Protein AF-A0A961W7R1-F1 (afdb_monomer)

pLDDT: mean 84.52, std 10.01, range [54.28, 97.62]

Radius of gyration: 15.66 Å; Cα contacts (8 Å, |Δi|>4): 109; chains: 1; bounding box: 43×18×38 Å

Sequence (94 aa):
PSGRSIQATGIVPDIVVLQENLPEELVGRDGSGGEAGLRGHFGAQGEAEEAGGSSVYVPQDATLDTQLNYAFQLLRGEIQNAAFPPDPDAPVPN

Secondary structure (DSSP, 8-state):
------TTT----SS--------GGGTTTTT--SGGGSTTPPPPPTTPPP---S-----SSGGG-HHHHHHHHHHHTSS-BTTBSPPTTSPP--

Solvent-accessible surface area (backbone atoms only — not comparable to full-atom values): 6119 Å² total; per-residue (Å²): 134,86,83,58,82,43,53,18,35,53,69,68,67,90,72,88,66,74,72,73,75,59,59,80,93,42,65,96,57,40,58,58,58,28,59,58,62,43,91,87,53,66,72,42,69,85,90,53,67,69,30,56,29,64,67,78,81,74,57,90,52,67,91,55,27,46,51,62,48,50,51,51,33,47,77,71,61,77,45,86,48,97,69,55,80,72,61,89,86,55,83,76,68,88

Structure (mmCIF, N/CA/C/O backbone):
data_AF-A0A961W7R1-F1
#
_entry.id   AF-A0A961W7R1-F1
#
loop_
_atom_site.group_PDB
_atom_site.id
_atom_site.type_symbol
_atom_site.label_atom_id
_atom_site.label_alt_id
_atom_site.label_comp_id
_atom_site.label_asym_id
_atom_site.label_entity_id
_atom_site.label_seq_id
_atom_site.pdbx_PDB_ins_code
_atom_site.Cartn_x
_atom_site.Cartn_y
_atom_site.Cartn_z
_atom_site.occupancy
_atom_site.B_iso_or_equiv
_atom_site.auth_seq_id
_atom_site.auth_comp_id
_atom_site.auth_asym_id
_atom_site.auth_atom_id
_atom_site.pdbx_PDB_model_num
ATOM 1 N N . PRO A 1 1 ? -0.943 -11.267 -19.225 1.00 66.31 1 PRO A N 1
ATOM 2 C CA . PRO A 1 1 ? 0.318 -10.714 -18.666 1.00 66.31 1 PRO A CA 1
ATOM 3 C C . PRO A 1 1 ? 0.888 -9.686 -19.653 1.00 66.31 1 PRO A C 1
ATOM 5 O O . PRO A 1 1 ? 0.947 -10.004 -20.838 1.00 66.31 1 PRO A O 1
ATOM 8 N N . SER A 1 2 ? 1.238 -8.470 -19.207 1.00 73.50 2 SER A N 1
ATOM 9 C CA . SER A 1 2 ? 1.621 -7.360 -20.108 1.00 73.50 2 SER A CA 1
ATOM 10 C C . SER A 1 2 ? 3.020 -7.489 -20.738 1.00 73.50 2 SER A C 1
ATOM 12 O O . SER A 1 2 ? 3.370 -6.712 -21.619 1.00 73.50 2 SER A O 1
ATOM 14 N N . GLY A 1 3 ? 3.832 -8.462 -20.309 1.00 79.69 3 GLY A N 1
ATOM 15 C CA . GLY A 1 3 ? 5.195 -8.660 -20.818 1.00 79.69 3 GLY A CA 1
ATOM 16 C C . GLY A 1 3 ? 6.218 -7.622 -20.334 1.00 79.69 3 GLY A C 1
ATOM 17 O O . GLY A 1 3 ? 7.365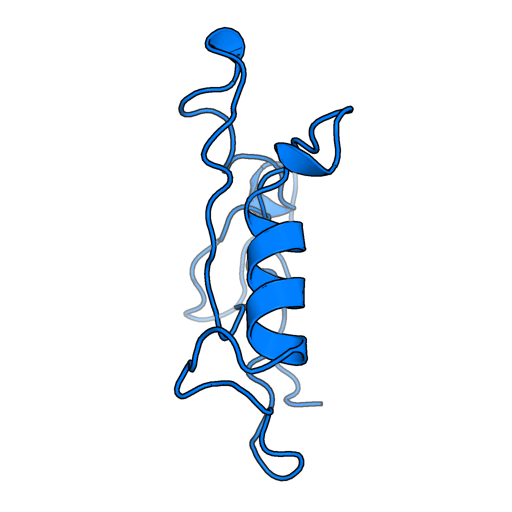 -7.671 -20.773 1.00 79.69 3 GLY A O 1
ATOM 18 N N . ARG A 1 4 ? 5.832 -6.711 -19.428 1.00 81.25 4 ARG A N 1
ATOM 19 C CA . ARG A 1 4 ? 6.743 -5.778 -18.749 1.00 81.25 4 ARG A CA 1
ATOM 20 C C . ARG A 1 4 ? 7.620 -6.516 -17.729 1.00 81.25 4 ARG A C 1
ATOM 22 O O . ARG A 1 4 ? 7.150 -7.422 -17.041 1.00 81.25 4 ARG A O 1
ATOM 29 N N . SER A 1 5 ? 8.887 -6.112 -17.624 1.00 85.62 5 SER A N 1
ATOM 30 C CA . SER A 1 5 ? 9.786 -6.565 -16.557 1.00 85.62 5 SER A CA 1
ATOM 31 C C . SER A 1 5 ? 9.476 -5.843 -15.242 1.00 85.62 5 SER A C 1
ATOM 33 O O . SER A 1 5 ? 9.372 -4.620 -15.235 1.00 85.62 5 SER A O 1
ATOM 35 N N . ILE A 1 6 ? 9.386 -6.596 -14.141 1.00 86.88 6 ILE A N 1
ATOM 36 C CA . ILE A 1 6 ? 9.246 -6.068 -12.768 1.00 86.88 6 ILE A CA 1
ATOM 37 C C . ILE A 1 6 ? 10.587 -5.976 -12.025 1.00 86.88 6 ILE A C 1
ATOM 39 O O . ILE A 1 6 ? 10.636 -5.601 -10.854 1.00 86.88 6 ILE A O 1
ATOM 43 N N . GLN A 1 7 ? 11.681 -6.349 -12.692 1.00 89.19 7 GLN A N 1
ATOM 44 C CA . GLN A 1 7 ? 13.022 -6.349 -12.115 1.00 89.19 7 GLN A CA 1
ATOM 45 C C . GLN A 1 7 ? 13.378 -4.955 -11.595 1.00 89.19 7 GLN A C 1
ATOM 47 O O . GLN A 1 7 ? 13.232 -3.978 -12.331 1.00 89.19 7 GLN A O 1
ATOM 52 N N . ALA A 1 8 ? 13.791 -4.877 -10.327 1.00 87.62 8 ALA A N 1
ATOM 53 C CA . ALA A 1 8 ? 14.126 -3.642 -9.605 1.00 87.62 8 ALA A CA 1
ATOM 54 C C . ALA A 1 8 ? 13.017 -2.561 -9.548 1.00 87.62 8 ALA A C 1
ATOM 56 O O . ALA A 1 8 ? 13.245 -1.482 -9.014 1.00 87.62 8 ALA A O 1
ATOM 57 N N . THR A 1 9 ? 11.809 -2.842 -10.047 1.00 87.56 9 THR A N 1
ATOM 58 C CA . THR A 1 9 ? 10.681 -1.889 -10.141 1.00 87.56 9 THR A CA 1
ATOM 59 C C . THR A 1 9 ? 9.450 -2.374 -9.375 1.00 87.56 9 THR A C 1
ATOM 61 O O . THR A 1 9 ? 8.628 -1.573 -8.943 1.00 87.56 9 THR A O 1
ATOM 64 N N . GLY A 1 10 ? 9.313 -3.687 -9.181 1.00 85.94 10 GLY A N 1
ATOM 65 C CA . GLY A 1 10 ? 8.188 -4.283 -8.472 1.00 85.94 10 GLY A CA 1
ATOM 66 C C . GLY A 1 10 ? 6.846 -4.116 -9.190 1.00 85.94 10 GLY A C 1
ATOM 67 O O . GLY A 1 10 ? 6.767 -3.902 -10.403 1.00 85.94 10 GLY A O 1
ATOM 68 N N . ILE A 1 11 ? 5.774 -4.262 -8.410 1.00 85.75 11 ILE A N 1
ATOM 69 C CA . ILE A 1 11 ? 4.388 -4.105 -8.860 1.00 85.75 11 ILE A CA 1
ATOM 70 C C . ILE A 1 11 ? 3.882 -2.765 -8.341 1.00 85.75 11 ILE A C 1
ATOM 72 O O . ILE A 1 11 ? 4.005 -2.479 -7.150 1.00 85.75 11 ILE A O 1
ATOM 76 N N . VAL A 1 12 ? 3.299 -1.966 -9.229 1.00 85.81 12 VAL A N 1
ATOM 77 C CA . VAL A 1 12 ? 2.693 -0.687 -8.859 1.00 85.81 12 VAL A CA 1
ATOM 78 C C . VAL A 1 12 ? 1.299 -0.968 -8.290 1.00 85.81 12 VAL A C 1
ATOM 80 O O . VAL A 1 12 ? 0.473 -1.534 -9.003 1.00 85.81 12 VAL A O 1
ATOM 83 N N . PRO A 1 13 ? 1.016 -0.625 -7.023 1.00 87.38 13 PRO A N 1
ATOM 84 C CA . PRO A 1 13 ? -0.309 -0.829 -6.452 1.00 87.38 13 PRO A CA 1
ATOM 85 C C . PRO A 1 13 ? -1.296 0.221 -6.977 1.00 87.38 13 PRO A C 1
ATOM 87 O O . PRO A 1 13 ? -0.943 1.390 -7.130 1.00 87.38 13 PRO A O 1
ATOM 90 N N . ASP A 1 14 ? -2.557 -0.168 -7.165 1.00 90.00 14 ASP A N 1
ATOM 91 C CA . ASP A 1 14 ? -3.626 0.773 -7.535 1.00 90.00 14 ASP A CA 1
ATOM 92 C C . ASP A 1 14 ? -3.961 1.746 -6.393 1.00 90.00 14 ASP A C 1
ATOM 94 O O . ASP A 1 14 ? -4.349 2.894 -6.613 1.00 90.00 14 ASP A O 1
ATOM 98 N N . ILE A 1 15 ? -3.802 1.282 -5.150 1.00 91.94 15 ILE A N 1
ATOM 99 C CA . ILE A 1 15 ? -4.045 2.055 -3.935 1.00 91.94 15 ILE A CA 1
ATOM 100 C C . ILE A 1 15 ? -2.803 1.971 -3.051 1.00 91.94 15 ILE A C 1
ATOM 102 O O . ILE A 1 15 ? -2.455 0.902 -2.550 1.00 91.94 15 ILE A O 1
ATOM 106 N N . VAL A 1 16 ? -2.152 3.112 -2.829 1.00 90.56 16 VAL A N 1
ATOM 107 C CA . VAL A 1 16 ? -1.014 3.225 -1.910 1.00 90.56 16 VAL A CA 1
ATOM 108 C C . VAL A 1 16 ? -1.531 3.599 -0.522 1.00 90.56 16 VAL A C 1
ATOM 110 O O . VAL A 1 16 ? -2.087 4.681 -0.339 1.00 90.56 16 VAL A O 1
ATOM 113 N N . VAL A 1 17 ? -1.318 2.723 0.460 1.00 91.06 17 VAL A N 1
ATOM 114 C CA . VAL A 1 17 ? -1.580 2.994 1.881 1.00 91.06 17 VAL A CA 1
ATOM 115 C C . VAL A 1 17 ? -0.276 2.804 2.639 1.00 91.06 17 VAL A C 1
ATOM 117 O O . VAL A 1 17 ? 0.281 1.709 2.657 1.00 91.06 17 VAL A O 1
ATOM 120 N N . LEU A 1 18 ? 0.229 3.875 3.246 1.00 89.12 18 LEU A N 1
ATOM 121 C CA . LEU A 1 18 ? 1.426 3.801 4.077 1.00 89.12 18 LEU A CA 1
ATOM 122 C C . LEU A 1 18 ? 1.040 3.387 5.495 1.00 89.12 18 LEU A C 1
ATOM 124 O O . LEU A 1 18 ? -0.005 3.777 6.014 1.00 89.12 18 LEU A O 1
ATOM 128 N N . GLN A 1 19 ? 1.895 2.583 6.116 1.00 89.44 19 GLN A N 1
ATOM 129 C CA . GLN A 1 19 ? 1.733 2.224 7.516 1.00 89.44 19 GLN A CA 1
ATOM 130 C C . GLN A 1 19 ? 1.969 3.480 8.368 1.00 89.44 19 GLN A C 1
ATOM 132 O O . GLN A 1 19 ? 2.973 4.160 8.191 1.00 89.44 19 GLN A O 1
ATOM 137 N N . GLU A 1 20 ? 1.050 3.805 9.278 1.00 87.06 20 GLU A N 1
ATOM 138 C CA . GLU A 1 20 ? 1.176 5.003 10.129 1.00 87.06 20 GLU A CA 1
ATOM 139 C C . GLU A 1 20 ? 1.814 4.665 11.481 1.00 87.06 20 GLU A C 1
ATOM 141 O O . GLU A 1 20 ? 2.629 5.421 12.007 1.00 87.06 20 GLU A O 1
ATOM 146 N N . ASN A 1 21 ? 1.489 3.492 12.032 1.00 85.50 21 ASN A N 1
ATOM 147 C CA . ASN A 1 21 ? 1.982 3.048 13.335 1.00 85.50 21 ASN A CA 1
ATOM 148 C C . ASN A 1 21 ? 3.351 2.369 13.210 1.00 85.50 21 ASN A C 1
ATOM 150 O O . ASN A 1 21 ? 3.458 1.161 13.425 1.00 85.50 21 ASN A O 1
ATOM 154 N N . LEU A 1 22 ? 4.387 3.119 12.826 1.00 85.25 22 LEU A N 1
ATOM 155 C CA . LEU A 1 22 ? 5.760 2.618 12.869 1.00 85.25 22 LEU A CA 1
ATOM 156 C C . LEU A 1 2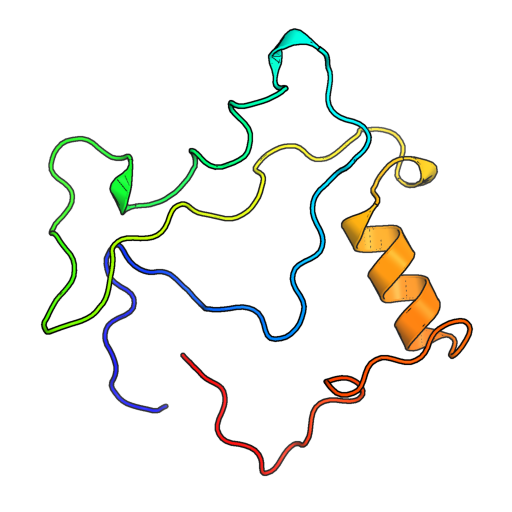2 ? 6.438 2.945 14.205 1.00 85.25 22 LEU A C 1
ATOM 158 O O . LEU A 1 22 ? 6.310 4.063 14.704 1.00 85.25 22 LEU A O 1
ATOM 162 N N . PRO A 1 23 ? 7.223 2.006 14.759 1.00 86.50 23 PRO A N 1
ATOM 163 C CA . PRO A 1 23 ? 8.212 2.305 15.786 1.00 86.50 23 PRO A CA 1
ATOM 164 C C . PRO A 1 23 ? 9.118 3.466 15.358 1.00 86.50 23 PRO A C 1
ATOM 166 O O . PRO A 1 23 ? 9.528 3.523 14.198 1.00 86.50 23 PRO A O 1
ATOM 169 N N . GLU A 1 24 ? 9.487 4.351 16.291 1.00 83.94 24 GLU A N 1
ATOM 170 C CA . GLU A 1 24 ? 10.334 5.531 16.013 1.00 83.94 24 GLU A CA 1
ATOM 171 C C . GLU A 1 24 ? 11.643 5.173 15.289 1.00 83.94 24 GLU A C 1
ATOM 173 O O . GLU A 1 24 ? 12.116 5.916 14.434 1.00 83.94 24 GLU A O 1
ATOM 178 N N . GLU A 1 25 ? 12.204 3.999 15.580 1.00 81.75 25 GLU A N 1
ATOM 179 C CA . GLU A 1 25 ? 13.426 3.475 14.957 1.00 81.75 25 GLU A CA 1
ATOM 180 C C . GLU A 1 25 ? 13.281 3.104 13.467 1.00 81.75 25 GLU A C 1
ATOM 182 O O . GLU A 1 25 ? 14.290 2.992 12.759 1.00 81.75 25 GLU A O 1
ATOM 187 N N . LEU A 1 26 ? 12.045 2.919 12.989 1.00 81.06 26 LEU A N 1
ATOM 188 C CA . LEU A 1 26 ? 11.713 2.550 11.609 1.00 81.06 26 LEU A CA 1
ATOM 189 C C . LEU A 1 26 ? 11.163 3.721 10.783 1.00 81.06 26 LEU A C 1
ATOM 191 O O . LEU A 1 26 ? 11.040 3.592 9.563 1.00 81.06 26 LEU A O 1
ATOM 195 N N . VAL A 1 27 ? 10.872 4.868 11.405 1.00 75.50 27 VAL A N 1
ATOM 196 C CA . VAL A 1 27 ? 10.386 6.066 10.705 1.00 75.50 27 VAL A CA 1
ATOM 197 C C . VAL A 1 27 ? 11.431 6.532 9.682 1.00 75.50 27 VAL A C 1
ATOM 199 O O . VAL A 1 27 ? 12.584 6.796 10.024 1.00 75.50 27 VAL A O 1
ATOM 202 N N . GLY A 1 28 ? 11.040 6.614 8.405 1.00 70.12 28 GLY A N 1
ATOM 203 C CA . GLY A 1 28 ? 11.919 7.003 7.294 1.00 70.12 28 GLY A CA 1
ATOM 204 C C . GLY A 1 28 ? 12.834 5.888 6.769 1.00 70.12 28 GLY A C 1
ATOM 205 O O . GLY A 1 28 ? 13.695 6.147 5.927 1.00 70.12 28 GLY A O 1
ATOM 206 N N . ARG A 1 29 ? 12.678 4.651 7.261 1.00 66.81 29 ARG A N 1
ATOM 207 C CA . ARG A 1 29 ? 13.391 3.442 6.792 1.00 66.81 29 ARG A CA 1
ATOM 208 C C . ARG A 1 29 ? 12.458 2.382 6.204 1.00 66.81 29 ARG A C 1
ATOM 210 O O . ARG A 1 29 ? 12.918 1.344 5.729 1.00 66.81 29 ARG A O 1
ATOM 217 N N . ASP A 1 30 ? 11.168 2.661 6.215 1.00 62.09 30 ASP A N 1
ATOM 218 C CA . ASP A 1 30 ? 10.061 1.808 5.806 1.00 62.09 30 ASP A CA 1
ATOM 219 C C . ASP A 1 30 ? 10.055 1.480 4.307 1.00 62.09 30 ASP A C 1
ATOM 221 O O . ASP A 1 30 ? 9.701 0.365 3.938 1.00 62.09 30 ASP A O 1
ATOM 225 N N . GLY A 1 31 ? 10.538 2.386 3.452 1.00 58.94 31 GLY A N 1
ATOM 226 C CA . GLY A 1 31 ? 10.545 2.213 1.990 1.00 58.94 31 GLY A CA 1
ATOM 227 C C . GLY A 1 31 ? 11.743 1.463 1.382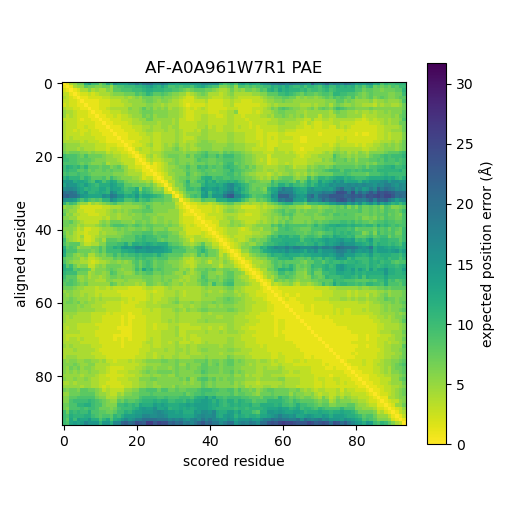 1.00 58.94 31 GLY A C 1
ATOM 228 O O . GLY A 1 31 ? 11.925 1.494 0.169 1.00 58.94 31 GLY A O 1
ATOM 229 N N . SER A 1 32 ? 12.611 0.834 2.183 1.00 56.69 32 SER A N 1
ATOM 230 C CA . SER A 1 32 ? 13.926 0.347 1.707 1.00 56.69 32 SER A CA 1
ATOM 231 C C . SER A 1 32 ? 14.026 -1.157 1.396 1.00 56.69 32 SER A C 1
ATOM 233 O O . SER A 1 32 ? 15.088 -1.639 0.998 1.00 56.69 32 SER A O 1
ATOM 235 N N . GLY A 1 33 ? 12.940 -1.921 1.537 1.00 66.31 33 GLY A N 1
ATOM 236 C CA . GLY A 1 33 ? 12.945 -3.375 1.349 1.00 66.31 33 GLY A CA 1
ATOM 237 C C . GLY A 1 33 ? 12.511 -3.820 -0.046 1.00 66.31 33 GLY A C 1
ATOM 238 O O . GLY A 1 33 ? 11.395 -4.294 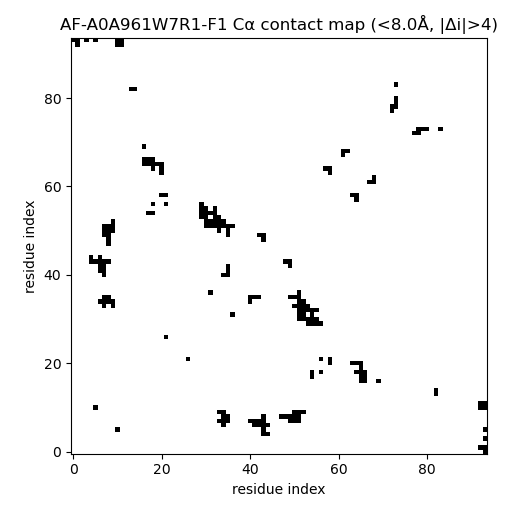-0.196 1.00 66.31 33 GLY A O 1
ATOM 239 N N . GLY A 1 34 ? 13.364 -3.697 -1.065 1.00 78.31 34 GLY A N 1
ATOM 240 C CA . GLY A 1 34 ? 13.080 -4.193 -2.424 1.00 78.31 34 GLY A CA 1
ATOM 241 C C . GLY A 1 34 ? 14.311 -4.759 -3.136 1.00 78.31 34 GLY A C 1
ATOM 242 O O . GLY A 1 34 ? 15.428 -4.647 -2.632 1.00 78.31 34 GLY A O 1
ATOM 243 N N . GLU A 1 35 ? 14.121 -5.346 -4.325 1.00 84.50 35 GLU A N 1
ATOM 244 C CA . GLU A 1 35 ? 15.222 -5.857 -5.164 1.00 84.50 35 GLU A CA 1
ATOM 245 C C . GLU A 1 35 ? 16.252 -4.760 -5.477 1.00 84.50 35 GLU A C 1
ATOM 247 O O . GLU A 1 35 ? 17.450 -5.010 -5.362 1.00 84.50 35 GLU A O 1
ATOM 252 N N . ALA A 1 36 ? 15.795 -3.532 -5.748 1.00 85.75 36 ALA A N 1
ATOM 253 C CA . ALA A 1 36 ? 16.652 -2.365 -5.981 1.00 85.75 36 ALA A CA 1
ATOM 254 C C . ALA A 1 36 ? 17.579 -2.024 -4.791 1.00 85.75 36 ALA A C 1
ATOM 256 O O . ALA A 1 36 ? 18.619 -1.389 -4.944 1.00 85.75 36 ALA A O 1
ATOM 257 N N . GLY A 1 37 ? 17.242 -2.471 -3.577 1.00 83.25 37 GLY A N 1
ATOM 258 C CA . GLY A 1 37 ? 18.080 -2.285 -2.390 1.00 83.25 37 GLY A CA 1
ATOM 259 C C . GLY A 1 37 ? 19.195 -3.328 -2.240 1.00 83.25 37 GLY A C 1
ATOM 260 O O . GLY A 1 37 ? 20.090 -3.157 -1.407 1.00 83.25 37 GLY A O 1
ATOM 261 N N . LEU A 1 38 ? 19.167 -4.425 -3.007 1.00 85.88 38 LEU A N 1
ATOM 262 C CA . LEU A 1 38 ? 20.112 -5.531 -2.850 1.00 85.88 38 LEU A CA 1
ATOM 263 C C . LEU A 1 38 ? 21.439 -5.256 -3.559 1.00 85.88 38 LEU A C 1
ATOM 265 O O . LEU A 1 38 ? 21.500 -4.777 -4.690 1.00 85.88 38 LEU A O 1
ATOM 269 N N . ARG A 1 39 ? 22.552 -5.614 -2.909 1.00 86.81 39 ARG A N 1
ATOM 270 C CA . ARG A 1 39 ? 23.876 -5.496 -3.529 1.00 86.81 39 ARG A CA 1
ATOM 271 C C . ARG A 1 39 ? 23.978 -6.451 -4.718 1.00 86.81 39 ARG A C 1
ATOM 273 O O . ARG A 1 39 ? 23.867 -7.659 -4.541 1.00 86.81 39 ARG A O 1
ATOM 280 N N . GLY A 1 40 ? 24.288 -5.906 -5.892 1.00 86.75 40 GLY A N 1
ATOM 281 C CA . GLY A 1 40 ? 24.452 -6.694 -7.114 1.00 86.75 40 GLY A CA 1
ATOM 282 C C . GLY A 1 40 ? 23.135 -7.101 -7.774 1.00 86.75 40 GLY A C 1
ATOM 283 O O . GLY A 1 40 ? 23.150 -8.034 -8.573 1.00 86.75 40 GLY A O 1
ATOM 284 N N . HIS A 1 41 ? 22.020 -6.436 -7.447 1.00 87.00 41 HIS A N 1
ATOM 285 C CA . HIS A 1 41 ? 20.790 -6.579 -8.222 1.00 87.00 41 HIS A CA 1
ATOM 286 C C . HIS A 1 41 ? 21.003 -6.113 -9.670 1.00 87.00 41 HIS A C 1
ATOM 288 O O . HIS A 1 41 ? 21.881 -5.292 -9.954 1.00 87.00 41 HIS A O 1
ATOM 294 N N . PHE A 1 42 ? 20.209 -6.654 -10.592 1.00 84.81 42 PHE A N 1
ATOM 295 C CA . PHE A 1 42 ? 20.169 -6.141 -11.956 1.00 84.81 42 PHE A CA 1
ATOM 296 C C . PHE A 1 42 ? 19.219 -4.952 -11.999 1.00 84.81 42 PHE A C 1
ATOM 298 O O . PHE A 1 42 ? 18.096 -5.060 -11.510 1.00 84.81 42 PHE A O 1
ATOM 305 N N . GLY A 1 43 ? 19.675 -3.841 -12.574 1.00 85.94 43 GLY A N 1
ATOM 306 C CA . GLY A 1 43 ? 18.876 -2.624 -12.635 1.00 85.94 43 GLY A CA 1
ATOM 307 C C . GLY A 1 43 ? 17.624 -2.764 -13.500 1.00 85.94 43 GLY A C 1
ATOM 308 O O . GLY A 1 43 ? 17.473 -3.718 -14.277 1.00 85.94 43 GLY A O 1
ATOM 309 N N . ALA A 1 44 ? 16.736 -1.782 -13.374 1.00 85.12 44 ALA A N 1
ATOM 310 C CA . ALA A 1 44 ? 15.513 -1.717 -14.164 1.00 85.12 44 ALA A CA 1
ATOM 311 C C . ALA A 1 44 ? 15.806 -1.698 -15.679 1.00 85.12 44 ALA A C 1
ATOM 313 O O . ALA A 1 44 ? 16.810 -1.151 -16.144 1.00 85.12 44 ALA A O 1
ATOM 314 N N . GLN A 1 45 ? 14.923 -2.309 -16.475 1.00 81.94 45 GLN A N 1
ATOM 315 C CA . GLN A 1 45 ? 15.021 -2.291 -17.939 1.00 81.94 45 GLN A CA 1
ATOM 316 C C . GLN A 1 45 ? 14.156 -1.178 -18.542 1.00 81.94 45 GLN A C 1
ATOM 318 O O . GLN A 1 45 ? 12.996 -1.009 -18.167 1.00 81.94 45 GLN A O 1
ATOM 323 N N . GLY A 1 46 ? 14.687 -0.486 -19.554 1.00 77.12 46 GLY A N 1
ATOM 324 C CA . GLY A 1 46 ? 13.956 0.548 -20.292 1.00 77.12 46 GLY A CA 1
ATOM 325 C C . GLY A 1 46 ? 13.855 1.866 -19.522 1.00 77.12 46 GLY A C 1
ATOM 326 O O . GLY A 1 46 ? 14.837 2.316 -18.945 1.00 77.12 46 GLY A O 1
ATOM 327 N N . GLU A 1 47 ? 12.677 2.491 -19.549 1.00 71.56 47 GLU A N 1
ATOM 328 C CA . GLU A 1 47 ? 12.389 3.781 -18.891 1.00 71.56 47 GLU A CA 1
ATOM 329 C C . GLU A 1 47 ? 11.805 3.620 -17.475 1.00 71.56 47 GLU A C 1
ATOM 331 O O . GLU A 1 47 ? 11.340 4.588 -16.880 1.00 71.56 47 GLU A O 1
ATOM 336 N N . ALA A 1 48 ? 11.767 2.397 -16.940 1.00 75.44 48 ALA A N 1
ATOM 337 C CA . ALA A 1 48 ? 11.176 2.146 -15.634 1.00 75.44 48 ALA A CA 1
ATOM 338 C C . ALA A 1 48 ? 12.107 2.624 -14.508 1.00 75.44 48 ALA A C 1
ATOM 340 O O . ALA A 1 48 ? 13.284 2.2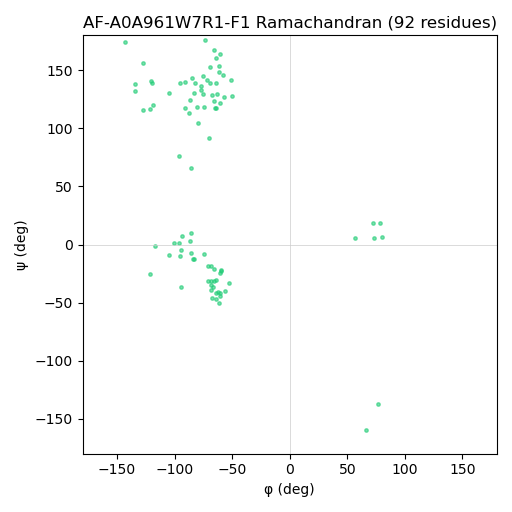67 -14.481 1.00 75.44 48 ALA A O 1
ATOM 341 N N . GLU A 1 49 ? 11.570 3.410 -13.574 1.00 79.44 49 GLU A N 1
ATOM 342 C CA . GLU A 1 49 ? 12.314 3.840 -12.391 1.00 79.44 49 GLU A CA 1
ATOM 343 C C . GLU A 1 49 ? 12.392 2.720 -11.359 1.00 79.44 49 GLU A C 1
ATOM 345 O O . GLU A 1 49 ? 11.404 2.034 -11.083 1.00 79.44 49 GLU A O 1
ATOM 350 N N . GLU A 1 50 ? 13.577 2.548 -10.777 1.00 83.12 50 GLU A N 1
ATOM 351 C CA . GLU A 1 50 ? 13.766 1.600 -9.689 1.00 83.12 50 GLU A CA 1
ATOM 352 C C . GLU A 1 50 ? 12.924 2.012 -8.485 1.00 83.12 50 GLU A C 1
ATOM 354 O O . GLU A 1 50 ? 12.971 3.155 -8.028 1.00 83.12 50 GLU A O 1
ATOM 359 N N . ALA A 1 51 ? 12.161 1.060 -7.963 1.00 77.88 51 ALA A N 1
ATOM 360 C CA . ALA A 1 51 ? 11.275 1.292 -6.841 1.00 77.88 51 ALA A CA 1
ATOM 361 C C . ALA A 1 51 ? 11.647 0.373 -5.679 1.00 77.88 51 ALA A C 1
ATOM 363 O O . ALA A 1 51 ? 11.988 -0.804 -5.845 1.00 77.88 51 ALA A O 1
ATOM 364 N N . GLY A 1 52 ? 11.566 0.936 -4.475 1.00 75.69 52 GLY A N 1
ATOM 365 C CA . GLY A 1 52 ? 11.605 0.160 -3.245 1.00 75.69 52 GLY A CA 1
ATOM 366 C C . GLY A 1 52 ? 10.395 -0.767 -3.146 1.00 75.69 52 GLY A C 1
ATOM 367 O O . GLY A 1 52 ? 9.379 -0.576 -3.816 1.00 75.69 52 GLY A O 1
ATOM 368 N N . GLY A 1 53 ? 10.500 -1.790 -2.303 1.00 73.69 53 GLY A N 1
ATOM 369 C CA . GLY A 1 53 ? 9.331 -2.595 -1.970 1.00 73.69 53 GLY A CA 1
ATOM 370 C C . GLY A 1 53 ? 8.375 -1.854 -1.038 1.00 73.69 53 GLY A C 1
ATOM 371 O O . GLY A 1 53 ? 8.648 -0.750 -0.562 1.00 73.69 53 GLY A O 1
ATOM 372 N N . SER A 1 54 ? 7.244 -2.497 -0.761 1.00 75.94 54 SER A N 1
ATOM 373 C CA . SER A 1 54 ? 6.296 -2.040 0.252 1.00 75.94 54 SER A CA 1
ATOM 374 C C . SER A 1 54 ? 6.940 -1.996 1.641 1.00 75.94 54 SER A C 1
ATOM 376 O O . SER A 1 54 ? 7.957 -2.649 1.889 1.00 75.94 54 SER A O 1
ATOM 378 N N . SER A 1 55 ? 6.296 -1.287 2.574 1.00 79.56 55 SER A N 1
ATOM 379 C CA . SER A 1 55 ? 6.689 -1.329 3.984 1.00 79.56 55 SER A CA 1
ATOM 380 C C . SER A 1 55 ? 6.825 -2.776 4.463 1.00 79.56 55 SER A C 1
ATOM 382 O O . SER A 1 55 ? 5.921 -3.593 4.284 1.00 79.56 55 SER A O 1
ATOM 384 N N . VAL A 1 56 ? 7.977 -3.094 5.054 1.00 81.12 56 VAL A N 1
ATOM 385 C CA . VAL A 1 56 ? 8.295 -4.439 5.570 1.00 81.12 56 VAL A CA 1
ATOM 386 C C . VAL A 1 56 ? 7.733 -4.636 6.984 1.00 81.12 56 VAL A C 1
ATOM 388 O O . VAL A 1 56 ? 7.712 -5.749 7.508 1.00 81.12 56 VAL A O 1
ATOM 391 N N . TYR A 1 57 ? 7.295 -3.553 7.632 1.00 86.19 57 TYR A N 1
ATOM 392 C CA . TYR A 1 57 ? 6.833 -3.589 9.010 1.00 86.19 57 TYR A CA 1
ATOM 393 C C . TYR A 1 57 ? 5.349 -3.944 9.097 1.00 86.19 57 TYR A C 1
ATOM 395 O O . TYR A 1 57 ? 4.498 -3.241 8.556 1.00 86.19 57 TYR A O 1
ATOM 403 N N . VAL A 1 58 ? 5.056 -5.001 9.854 1.00 89.38 58 VAL A N 1
ATOM 404 C CA . VAL A 1 58 ? 3.701 -5.416 10.221 1.00 89.38 58 VAL A CA 1
ATOM 405 C C . VAL A 1 58 ? 3.589 -5.362 11.750 1.00 89.38 58 VAL A C 1
ATOM 407 O O . VAL A 1 58 ? 4.365 -6.044 12.431 1.00 89.38 58 VAL A O 1
ATOM 410 N N . PRO A 1 59 ? 2.670 -4.560 12.318 1.00 91.31 59 PRO A N 1
ATOM 411 C CA . PRO A 1 59 ? 2.436 -4.530 13.759 1.00 91.31 59 PRO A CA 1
ATOM 412 C C . PRO A 1 59 ? 1.969 -5.891 14.294 1.00 91.31 59 PRO A C 1
ATOM 414 O O . PRO A 1 59 ? 1.256 -6.629 13.620 1.00 91.31 59 PRO A O 1
ATOM 417 N N . GLN A 1 60 ? 2.323 -6.219 15.541 1.00 93.00 60 GLN A N 1
ATOM 418 C CA . GLN A 1 60 ? 1.815 -7.438 16.195 1.00 93.00 60 GLN A CA 1
ATOM 419 C C . GLN A 1 60 ? 0.312 -7.357 16.488 1.00 93.00 60 GLN A C 1
ATOM 421 O O . GLN A 1 60 ? -0.389 -8.367 16.437 1.00 93.00 60 GLN A O 1
ATOM 426 N N . ASP A 1 61 ? -0.169 -6.159 16.819 1.00 94.12 61 ASP A N 1
ATOM 427 C CA . ASP A 1 61 ? -1.586 -5.883 17.001 1.00 94.12 61 ASP A CA 1
ATOM 428 C C . ASP A 1 61 ? -2.211 -5.509 15.653 1.00 94.12 61 ASP A C 1
ATOM 430 O O . ASP A 1 61 ? -1.923 -4.452 15.091 1.00 94.12 61 ASP A O 1
ATOM 434 N N . ALA A 1 62 ? -3.099 -6.367 15.150 1.00 94.12 62 ALA A N 1
ATOM 435 C CA . ALA A 1 62 ? -3.795 -6.159 13.883 1.00 94.12 62 ALA A CA 1
ATOM 436 C C . ALA A 1 62 ? -4.643 -4.874 13.861 1.00 94.12 62 ALA A C 1
ATOM 438 O O . ALA A 1 62 ? -4.915 -4.334 12.791 1.00 94.12 62 ALA A O 1
ATOM 439 N N . THR A 1 63 ? -5.056 -4.353 15.021 1.00 94.19 63 THR A N 1
ATOM 440 C CA . THR A 1 63 ? -5.792 -3.080 15.094 1.00 94.19 63 THR A CA 1
ATOM 441 C C . THR A 1 63 ? -4.914 -1.869 14.776 1.00 94.19 63 THR A C 1
ATOM 443 O O . THR A 1 63 ? -5.434 -0.815 14.419 1.00 94.19 63 THR A O 1
ATOM 446 N N . LEU A 1 64 ? -3.588 -2.025 14.844 1.00 94.38 64 LEU A N 1
ATOM 447 C CA . LEU A 1 64 ? -2.614 -0.992 14.495 1.00 94.38 64 LEU A CA 1
ATOM 448 C C . LEU A 1 64 ? -2.120 -1.104 13.046 1.00 94.38 64 LEU A C 1
ATOM 450 O O . LEU A 1 64 ? -1.360 -0.245 12.597 1.00 94.38 64 LEU A O 1
ATOM 454 N N . ASP A 1 65 ? -2.527 -2.134 12.302 1.00 94.50 65 ASP A N 1
ATOM 455 C CA . ASP A 1 65 ? -2.167 -2.301 10.893 1.00 94.50 65 ASP A CA 1
ATOM 456 C C . ASP A 1 65 ? -3.053 -1.409 10.009 1.00 94.50 65 ASP A C 1
ATOM 458 O O . ASP A 1 65 ? -4.239 -1.677 9.796 1.00 94.50 65 ASP A O 1
ATOM 462 N N . THR A 1 66 ? -2.487 -0.311 9.511 1.00 94.56 66 THR A N 1
ATOM 463 C CA . THR A 1 66 ? -3.236 0.681 8.735 1.00 94.56 66 THR A CA 1
ATOM 464 C C . THR A 1 66 ? -3.668 0.097 7.388 1.00 94.56 66 THR A C 1
ATOM 466 O O . THR A 1 66 ? -4.798 0.318 6.954 1.00 94.56 66 THR A O 1
ATOM 469 N N . GLN A 1 67 ? -2.805 -0.696 6.747 1.00 93.81 67 GLN A N 1
ATOM 470 C CA . GLN A 1 67 ? -3.061 -1.283 5.429 1.00 93.81 67 GLN A CA 1
ATOM 471 C C . GLN A 1 67 ? -4.183 -2.326 5.498 1.00 93.81 67 GLN A C 1
ATOM 473 O O . GLN A 1 67 ? -5.121 -2.300 4.697 1.00 93.81 67 GLN A O 1
ATOM 478 N N . LEU A 1 68 ? -4.129 -3.209 6.497 1.00 95.25 68 LEU A N 1
ATOM 479 C CA . LEU A 1 68 ? -5.133 -4.244 6.718 1.00 95.25 68 LEU A CA 1
ATOM 480 C C . LEU A 1 68 ? -6.499 -3.642 7.060 1.00 95.25 68 LEU A C 1
ATOM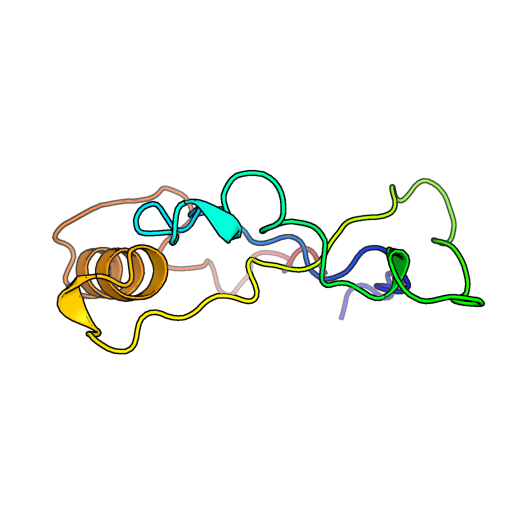 482 O O . LEU A 1 68 ? -7.520 -4.037 6.491 1.00 95.25 68 LEU A O 1
ATOM 486 N N . ASN A 1 69 ? -6.534 -2.676 7.979 1.00 96.56 69 ASN A N 1
ATOM 487 C CA . ASN A 1 69 ? -7.791 -2.056 8.385 1.00 96.56 69 ASN A CA 1
ATOM 488 C C . ASN A 1 69 ? -8.414 -1.240 7.247 1.00 96.56 69 ASN A C 1
ATOM 490 O O . ASN A 1 69 ? -9.630 -1.303 7.063 1.00 96.56 69 ASN A O 1
ATOM 494 N N . TYR A 1 70 ? -7.604 -0.563 6.429 1.00 96.38 70 TYR A N 1
ATOM 495 C CA . TYR A 1 70 ? -8.082 0.1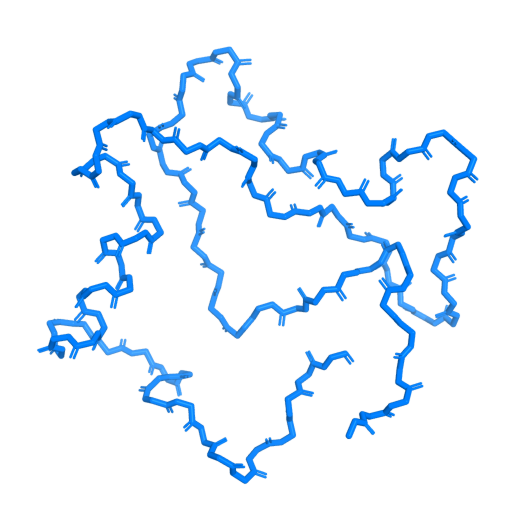10 5.221 1.00 96.38 70 TYR A CA 1
ATOM 496 C C . TYR A 1 70 ? -8.726 -0.877 4.234 1.00 96.38 70 TYR A C 1
ATOM 498 O O . TYR A 1 70 ? -9.830 -0.636 3.741 1.00 96.38 70 TYR A O 1
ATOM 506 N N . ALA A 1 71 ? -8.097 -2.035 4.003 1.00 95.56 71 ALA A N 1
ATOM 507 C CA . ALA A 1 71 ? -8.663 -3.079 3.150 1.00 95.56 71 ALA A CA 1
ATOM 508 C C . ALA A 1 71 ? -10.013 -3.598 3.680 1.00 95.56 71 ALA A C 1
ATOM 510 O O . ALA A 1 71 ? -10.958 -3.767 2.908 1.00 95.56 71 ALA A O 1
ATOM 511 N N . PHE A 1 72 ? -10.150 -3.806 4.995 1.00 97.50 72 PHE A N 1
ATOM 512 C CA . PHE A 1 72 ? -11.432 -4.205 5.585 1.00 97.50 72 PHE A CA 1
ATOM 513 C C . PHE A 1 72 ? -12.517 -3.142 5.426 1.00 97.50 72 PHE A C 1
ATOM 515 O O . PHE A 1 72 ? -13.655 -3.496 5.115 1.00 97.50 72 PHE A O 1
ATOM 522 N N . GLN A 1 73 ? -12.185 -1.866 5.618 1.00 97.06 73 GLN A N 1
ATOM 523 C CA . GLN A 1 73 ? -13.141 -0.773 5.438 1.00 97.06 73 GLN A CA 1
ATOM 524 C C . GLN A 1 73 ? -13.633 -0.700 3.985 1.00 97.06 73 GLN A C 1
ATOM 526 O O . GLN A 1 73 ? -14.834 -0.538 3.762 1.00 97.06 73 GLN A O 1
ATOM 531 N N . LEU A 1 74 ? -12.746 -0.895 2.997 1.00 96.69 74 LEU A N 1
ATOM 532 C CA . LEU A 1 74 ? -13.131 -0.993 1.582 1.00 96.69 74 LEU A CA 1
ATOM 533 C C . LEU A 1 74 ? -14.071 -2.175 1.329 1.00 96.69 74 LEU A C 1
ATOM 535 O O . LEU A 1 74 ? -15.136 -2.011 0.739 1.00 96.69 74 LEU A O 1
ATOM 539 N N . LEU A 1 75 ? -13.702 -3.366 1.809 1.00 96.19 75 LEU A N 1
ATOM 540 C CA . LEU A 1 75 ? -14.475 -4.594 1.597 1.00 96.19 75 LEU A CA 1
ATOM 541 C C . LEU A 1 75 ? -15.863 -4.547 2.248 1.00 96.19 75 LEU A C 1
ATOM 543 O O . LEU A 1 75 ? -16.797 -5.174 1.751 1.00 96.19 75 LEU A O 1
ATOM 547 N N . ARG A 1 76 ? -16.006 -3.814 3.356 1.00 97.19 76 ARG A N 1
ATOM 548 C CA . ARG A 1 76 ? -17.283 -3.608 4.057 1.00 97.19 76 ARG A CA 1
ATOM 549 C C . ARG A 1 76 ? -18.100 -2.443 3.495 1.00 97.19 76 ARG A C 1
ATOM 551 O O . ARG A 1 76 ? -19.246 -2.272 3.903 1.00 97.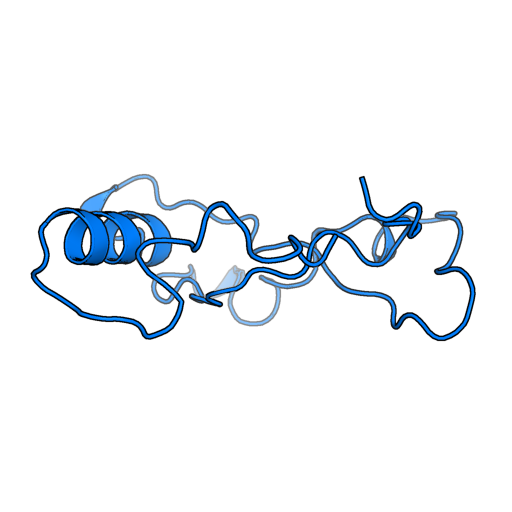19 76 ARG A O 1
ATOM 558 N N . GLY A 1 77 ? -17.537 -1.657 2.574 1.00 95.94 77 GLY A N 1
ATOM 559 C CA . GLY A 1 77 ? -18.177 -0.46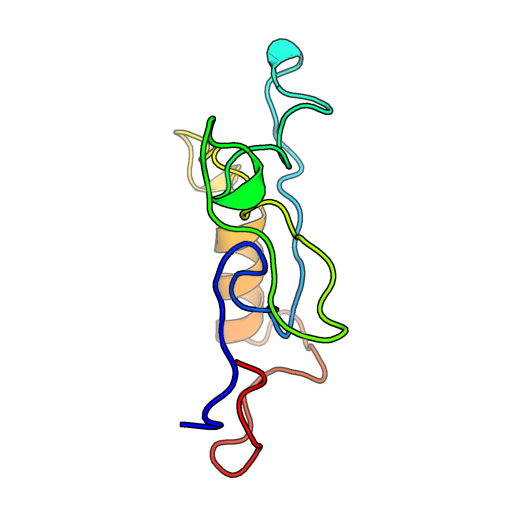6 2.011 1.00 95.94 77 GLY A CA 1
ATOM 560 C C . GLY A 1 77 ? -18.252 0.719 2.979 1.00 95.94 77 GLY A C 1
ATOM 561 O O . GLY A 1 77 ? -19.049 1.629 2.766 1.00 95.94 77 GLY A O 1
ATOM 562 N N . GLU A 1 78 ? -17.444 0.712 4.043 1.00 97.62 78 GLU A N 1
ATOM 563 C CA . GLU A 1 78 ? -17.331 1.827 4.994 1.00 97.62 78 GLU A CA 1
ATOM 564 C C . GLU A 1 78 ? -16.614 3.024 4.350 1.00 97.62 78 GLU A C 1
ATOM 566 O O . GLU A 1 78 ? -16.935 4.177 4.638 1.00 97.62 78 GLU A O 1
ATOM 571 N N . ILE A 1 79 ? -15.685 2.742 3.432 1.00 96.00 79 ILE A N 1
ATOM 572 C CA . ILE A 1 79 ? -14.993 3.733 2.606 1.00 96.00 79 ILE A CA 1
ATOM 573 C C . ILE A 1 79 ? -15.104 3.371 1.124 1.00 96.00 79 ILE A C 1
ATOM 575 O O . ILE A 1 79 ? -15.288 2.208 0.764 1.00 96.00 79 ILE A O 1
ATOM 579 N N . GLN A 1 80 ? -14.979 4.378 0.259 1.00 94.19 80 GLN A N 1
ATOM 580 C CA . GLN A 1 80 ? -15.003 4.222 -1.196 1.00 94.19 80 GLN A CA 1
ATOM 581 C C . GLN A 1 80 ? -13.682 4.704 -1.792 1.00 94.19 80 GLN A C 1
ATOM 583 O O . GLN A 1 80 ? -13.151 5.739 -1.387 1.00 94.19 80 GLN A O 1
ATOM 588 N N . ASN A 1 81 ? -13.171 3.967 -2.774 1.00 93.94 81 ASN A N 1
ATOM 589 C CA . ASN A 1 81 ? -11.992 4.334 -3.546 1.00 93.94 81 ASN A CA 1
ATOM 590 C C . ASN A 1 81 ? -12.297 4.096 -5.028 1.00 93.94 81 ASN A C 1
ATOM 592 O O . ASN A 1 81 ? -12.895 3.083 -5.367 1.00 93.94 81 ASN A O 1
ATOM 596 N N . ALA A 1 82 ? -11.895 5.013 -5.909 1.00 93.12 82 ALA A N 1
ATOM 597 C CA . ALA A 1 82 ? -12.150 4.894 -7.346 1.00 93.12 82 ALA A CA 1
ATOM 598 C C . ALA A 1 82 ? -11.525 3.634 -7.977 1.00 93.12 82 ALA A C 1
ATOM 600 O O . ALA A 1 82 ? -12.019 3.162 -8.996 1.00 93.12 82 ALA A O 1
ATOM 601 N N . ALA A 1 83 ? -10.472 3.087 -7.366 1.00 91.44 83 ALA A N 1
ATOM 602 C CA . ALA A 1 83 ? -9.820 1.850 -7.782 1.00 91.44 83 ALA A CA 1
ATOM 603 C C . ALA A 1 83 ? -10.456 0.575 -7.180 1.00 91.44 83 ALA A C 1
ATOM 605 O O . ALA A 1 83 ? -9.937 -0.519 -7.391 1.00 91.44 83 ALA A O 1
ATOM 606 N N . PHE A 1 84 ? -11.549 0.685 -6.410 1.00 93.12 84 PHE A N 1
ATOM 607 C CA . PHE A 1 84 ? -12.208 -0.456 -5.769 1.00 93.12 84 PHE A CA 1
ATOM 608 C C . PHE A 1 84 ? -13.748 -0.422 -5.926 1.00 93.12 84 PHE A C 1
ATOM 610 O O . PHE A 1 84 ? -14.369 0.589 -5.598 1.00 93.12 84 PHE A O 1
ATOM 617 N N . PRO A 1 85 ? -14.408 -1.528 -6.334 1.00 90.44 85 PRO A N 1
ATOM 618 C CA . PRO A 1 85 ? -13.825 -2.830 -6.660 1.00 90.44 85 PRO A CA 1
ATOM 619 C C . PRO A 1 85 ? -12.990 -2.780 -7.950 1.00 90.44 85 PRO A C 1
ATOM 621 O O . PRO A 1 85 ? -13.255 -1.938 -8.807 1.00 90.44 85 PRO A O 1
ATOM 624 N N . PRO A 1 86 ? -11.983 -3.660 -8.090 1.00 87.62 86 PRO A N 1
ATOM 625 C CA . PRO A 1 86 ? -11.169 -3.698 -9.295 1.00 87.62 86 PRO A CA 1
ATOM 626 C C . PRO A 1 86 ? -12.029 -4.085 -10.501 1.00 87.62 86 PRO A C 1
ATOM 628 O O . PRO A 1 86 ? -12.875 -4.981 -10.414 1.00 87.62 86 PRO A O 1
ATOM 631 N N . ASP A 1 87 ? -11.797 -3.415 -11.624 1.00 87.06 87 ASP A N 1
ATOM 632 C CA . ASP A 1 87 ? -12.412 -3.761 -12.901 1.00 87.06 87 ASP A CA 1
ATOM 633 C C . ASP A 1 87 ? -11.739 -5.035 -13.456 1.00 87.06 87 ASP A C 1
ATOM 635 O O . ASP A 1 87 ? -10.526 -5.023 -13.688 1.00 87.06 87 ASP A O 1
ATOM 639 N N . PRO A 1 88 ? -12.477 -6.147 -13.650 1.00 82.81 88 PRO A N 1
ATOM 640 C CA . PRO A 1 88 ? -11.903 -7.397 -14.145 1.00 82.81 88 PRO A CA 1
ATOM 641 C C . PRO A 1 88 ? -11.388 -7.303 -15.588 1.00 82.81 88 PRO A C 1
ATOM 643 O O . PRO A 1 88 ? -10.556 -8.123 -15.979 1.00 82.81 88 PRO A O 1
ATOM 646 N N . ASP A 1 89 ? -11.872 -6.330 -16.364 1.00 84.12 89 ASP A N 1
ATOM 647 C CA . ASP A 1 89 ? -11.477 -6.112 -17.755 1.00 84.12 89 ASP A CA 1
ATOM 648 C C . ASP A 1 89 ? -10.365 -5.056 -17.882 1.00 84.12 89 ASP A C 1
ATOM 650 O O . ASP A 1 89 ? -9.763 -4.907 -18.953 1.00 84.12 89 ASP A O 1
ATOM 654 N N . ALA A 1 90 ? -10.050 -4.337 -16.798 1.00 79.25 90 ALA A N 1
ATOM 655 C CA . ALA A 1 90 ? -8.972 -3.363 -16.799 1.00 79.25 90 ALA A CA 1
ATOM 656 C C . ALA A 1 90 ? -7.598 -4.053 -16.894 1.00 79.25 90 ALA A C 1
ATOM 658 O O . ALA A 1 90 ? -7.344 -5.076 -16.247 1.00 79.25 90 ALA A O 1
ATOM 659 N N . PRO A 1 91 ? -6.664 -3.497 -17.688 1.00 71.44 91 PRO A N 1
ATOM 660 C CA . PRO A 1 91 ? -5.303 -4.004 -17.734 1.00 71.44 91 PRO A CA 1
ATOM 661 C C . PRO A 1 91 ? -4.633 -3.787 -16.374 1.00 71.44 91 PRO A C 1
ATOM 663 O O . PRO A 1 91 ? -4.439 -2.649 -15.958 1.00 71.44 91 PRO A O 1
ATOM 666 N N . VAL A 1 92 ? -4.250 -4.877 -15.703 1.00 66.31 92 VAL A N 1
ATOM 667 C CA . VAL A 1 92 ? -3.472 -4.817 -14.457 1.00 66.31 92 VAL A CA 1
ATOM 668 C C . VAL A 1 92 ? -2.104 -4.199 -14.770 1.00 66.31 92 VAL A C 1
ATOM 670 O O . VAL A 1 92 ? -1.362 -4.787 -15.567 1.00 66.31 92 VAL A O 1
ATOM 673 N N . PRO A 1 93 ? -1.750 -3.035 -14.190 1.00 59.88 93 PRO A N 1
ATOM 674 C CA . PRO A 1 93 ? -0.438 -2.431 -14.371 1.00 59.88 93 PRO A CA 1
ATOM 675 C C . PRO A 1 93 ? 0.596 -3.281 -13.631 1.00 59.88 93 PRO A C 1
ATOM 677 O O . PRO A 1 93 ? 0.835 -3.138 -12.436 1.00 59.88 93 PRO A O 1
ATOM 680 N N . ASN A 1 94 ? 1.184 -4.232 -14.344 1.00 54.28 94 ASN A N 1
ATOM 681 C CA . ASN A 1 94 ? 2.288 -5.046 -13.856 1.00 54.28 94 ASN A CA 1
ATOM 682 C C . ASN A 1 94 ? 3.569 -4.629 -14.513 1.00 54.28 94 ASN A C 1
ATOM 684 O O . ASN A 1 94 ? 3.543 -4.174 -15.677 1.00 54.28 94 ASN A O 1
#

Foldseek 3Di:
DPPADCFLQHFDDPDDDAQPPDDPVCVVVQFQADLVNDDPGDDHPDPGDGGGDGGPDDDPDNVSGRVNVVVVCLVVVVDDDPCPPPDPPDDRRD

Mean predicted aligned error: 6.32 Å